Protein AF-A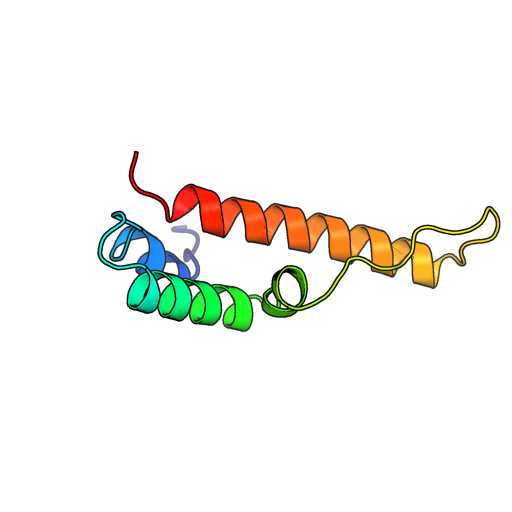0A2Z7CVI5-F1 (afdb_monomer)

Foldseek 3Di:
DPPPDPPLLVLLVVQADPVVCVVVNVVSLCVVCVVVVLNCLVVDDQDDDDDPCQDPVNVVVNVVSVVSNVVSVVSNVVSHDD

Nearest PDB structures (foldseek):
  2q4p-assembly1_B  TM=3.824E-01  e=4.576E-01  Mus musculus
  2oie-assembly1_D  TM=3.953E-01  e=1.209E+00  Mus musculus
  4nsm-assembly1_A  TM=6.350E-01  e=8.443E+00  Streptococcus pyogenes MGAS315

Organism: NCBI:txid472368

Solvent-accessible surface area (backbone atoms only — not comparable to full-atom values): 4961 Å² total; per-residue (Å²): 132,83,76,80,65,60,76,58,58,55,50,35,72,75,45,44,36,73,82,83,44,56,69,65,29,50,53,52,49,50,52,39,29,48,75,71,71,34,43,60,60,78,77,44,79,76,80,81,93,75,63,103,77,68,48,72,68,57,50,52,50,51,50,51,51,53,56,43,37,54,52,48,50,49,52,54,60,68,21,42,62,132

Radius of gyration: 15.39 Å; Cα contacts (8 Å, |Δi|>4): 54; chains: 1; bounding box: 32×35×43 Å

Secondary structure (DSSP, 8-state):
------TTHHHHHHS-B-SS-HHHHHHHHHHHHHHTT-THHHHSPPPP---TT--HHHHHHHHHHHHHHHHHHHHHHHTB--

Sequence (82 aa):
MVSMKNPLAAILDSNRFTGLNYQDWLRNLNLVLASEKLLYTIEKSPPEETPADISREELITLNQWRDDEVKSRCYVMASMSN

Structure (mmCIF, N/CA/C/O backbone):
data_AF-A0A2Z7CVI5-F1
#
_entry.id   AF-A0A2Z7CVI5-F1
#
loop_
_atom_site.group_PDB
_atom_site.id
_atom_site.type_symbol
_atom_site.label_atom_id
_atom_site.label_alt_id
_atom_site.label_comp_id
_atom_site.label_asym_id
_atom_site.label_entity_id
_atom_site.label_seq_id
_atom_site.pdbx_PDB_ins_code
_atom_site.Cartn_x
_atom_site.Cartn_y
_atom_site.Cartn_z
_atom_site.occupancy
_atom_site.B_iso_or_equiv
_atom_site.auth_seq_id
_atom_site.auth_comp_id
_atom_site.auth_asym_id
_atom_site.auth_atom_id
_atom_site.pdbx_PDB_model_num
ATOM 1 N N . MET A 1 1 ? 0.112 -25.189 6.743 1.00 35.16 1 MET A N 1
ATOM 2 C CA . MET A 1 1 ? 1.051 -24.048 6.717 1.00 35.16 1 MET A CA 1
ATOM 3 C C . MET A 1 1 ? 0.223 -22.779 6.739 1.00 35.16 1 MET A C 1
ATOM 5 O O . MET A 1 1 ? -0.452 -22.498 5.758 1.00 35.16 1 MET A O 1
ATOM 9 N N . VAL A 1 2 ? 0.181 -22.069 7.8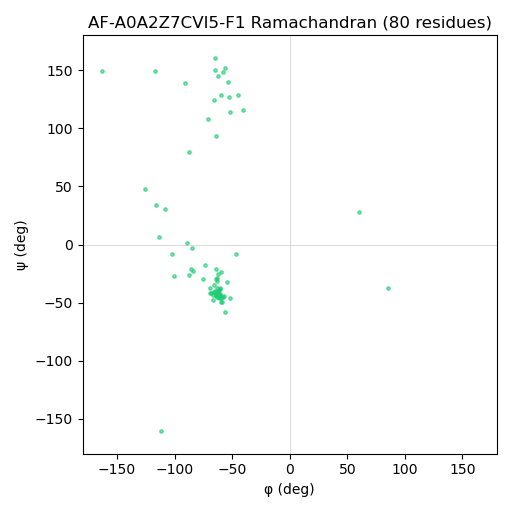67 1.00 36.69 2 VAL A N 1
ATOM 10 C CA . VAL A 1 2 ? -0.402 -20.723 7.890 1.00 36.69 2 VAL A CA 1
ATOM 11 C C . VAL A 1 2 ? 0.588 -19.855 7.129 1.00 36.69 2 VAL A C 1
ATOM 13 O O . VAL A 1 2 ? 1.708 -19.663 7.594 1.00 36.69 2 VAL A O 1
ATOM 16 N N . SER A 1 3 ? 0.222 -19.433 5.916 1.00 43.88 3 SER A N 1
ATOM 17 C CA . SER A 1 3 ? 0.953 -18.381 5.214 1.00 43.88 3 SER A CA 1
ATOM 18 C C . SER A 1 3 ? 1.045 -17.221 6.196 1.00 43.88 3 SER A C 1
ATOM 20 O O . SER A 1 3 ? 0.002 -16.735 6.643 1.00 43.88 3 SER A O 1
ATOM 22 N N . MET A 1 4 ? 2.257 -16.882 6.647 1.00 49.94 4 MET A N 1
ATOM 23 C CA . MET A 1 4 ? 2.445 -15.746 7.538 1.00 49.94 4 MET A CA 1
ATOM 24 C C . MET A 1 4 ? 2.029 -14.521 6.739 1.00 49.94 4 MET A C 1
ATOM 26 O O . MET A 1 4 ? 2.807 -13.979 5.958 1.00 49.94 4 MET A O 1
ATOM 30 N N . LYS A 1 5 ? 0.757 -14.137 6.893 1.00 60.06 5 LYS A N 1
ATOM 31 C CA . LYS A 1 5 ? 0.253 -12.826 6.507 1.00 60.06 5 LYS A CA 1
ATOM 32 C C . LYS A 1 5 ? 1.292 -11.834 7.014 1.00 60.06 5 LYS A C 1
ATOM 34 O O . LYS A 1 5 ? 1.688 -11.961 8.174 1.00 60.06 5 LYS A O 1
ATOM 39 N N . ASN A 1 6 ? 1.765 -10.927 6.155 1.00 68.50 6 ASN A N 1
ATOM 40 C CA . ASN A 1 6 ? 2.666 -9.854 6.567 1.00 68.50 6 ASN A CA 1
ATOM 41 C C . ASN A 1 6 ? 2.157 -9.326 7.925 1.00 68.50 6 ASN A C 1
ATOM 43 O O . ASN A 1 6 ? 1.013 -8.869 7.982 1.00 68.50 6 ASN A O 1
ATOM 47 N N . PRO A 1 7 ? 2.925 -9.455 9.024 1.00 77.56 7 PRO A N 1
ATOM 48 C CA . PRO A 1 7 ? 2.431 -9.122 10.357 1.00 77.56 7 PRO A CA 1
ATOM 49 C C . PRO A 1 7 ? 2.009 -7.652 10.455 1.00 77.56 7 PRO A C 1
ATOM 51 O O . PRO A 1 7 ? 1.145 -7.313 11.259 1.00 77.56 7 PRO A O 1
ATOM 54 N N . LEU A 1 8 ? 2.550 -6.792 9.586 1.00 87.06 8 LEU A N 1
ATOM 55 C CA . LEU A 1 8 ? 2.144 -5.398 9.465 1.00 87.06 8 LEU A CA 1
ATOM 56 C C . LEU A 1 8 ? 0.799 -5.240 8.745 1.00 87.06 8 LEU A C 1
ATOM 58 O O . LEU A 1 8 ? 0.046 -4.335 9.082 1.00 87.06 8 LEU A O 1
ATOM 62 N N . ALA A 1 9 ? 0.423 -6.137 7.828 1.00 84.00 9 ALA A N 1
ATOM 63 C CA . ALA A 1 9 ? -0.878 -6.071 7.157 1.00 84.00 9 ALA A CA 1
ATOM 64 C C . ALA A 1 9 ? -2.056 -6.240 8.138 1.00 84.00 9 ALA A C 1
ATOM 66 O O . ALA A 1 9 ? -3.109 -5.643 7.931 1.00 84.00 9 ALA A O 1
ATOM 67 N N . ALA A 1 10 ? -1.865 -6.965 9.248 1.00 89.62 10 ALA A N 1
ATOM 68 C CA . ALA A 1 10 ? -2.877 -7.094 10.304 1.00 89.62 10 ALA A CA 1
ATOM 69 C C . ALA A 1 10 ? -3.207 -5.757 11.003 1.00 89.62 10 ALA A C 1
ATOM 71 O O . ALA A 1 10 ? -4.284 -5.609 11.590 1.00 89.62 10 ALA A O 1
ATOM 72 N N . ILE A 1 11 ? -2.308 -4.764 10.925 1.00 91.69 11 ILE A N 1
ATOM 73 C CA . ILE A 1 11 ? -2.549 -3.411 11.446 1.00 91.69 11 ILE A CA 1
ATOM 74 C C . ILE A 1 11 ? -3.716 -2.759 10.699 1.00 91.69 11 ILE A C 1
ATOM 76 O O . ILE A 1 11 ? -4.520 -2.079 11.334 1.00 91.69 11 ILE A O 1
ATOM 80 N N . LEU A 1 12 ? -3.847 -2.997 9.389 1.00 92.06 12 LEU A N 1
ATOM 81 C CA . LEU A 1 12 ? -4.922 -2.422 8.573 1.00 92.06 12 LEU A CA 1
ATOM 82 C C . LEU A 1 12 ? -6.289 -3.016 8.915 1.00 92.06 12 LEU A C 1
ATOM 84 O O . LEU A 1 12 ? -7.270 -2.281 8.973 1.00 92.06 12 LEU A O 1
ATOM 88 N N . ASP A 1 13 ? -6.343 -4.316 9.210 1.00 90.12 13 ASP A N 1
ATOM 89 C CA . ASP A 1 13 ? -7.573 -4.982 9.656 1.00 90.12 13 ASP A CA 1
ATOM 90 C C . ASP A 1 13 ? -8.035 -4.462 11.026 1.00 90.12 13 ASP A C 1
ATOM 92 O O . ASP A 1 13 ? -9.233 -4.336 11.278 1.00 90.12 13 ASP A O 1
ATOM 96 N N . SER A 1 14 ? -7.084 -4.129 11.903 1.00 91.38 14 SER A N 1
ATOM 97 C CA . SER A 1 14 ? -7.362 -3.661 13.269 1.00 91.38 14 SER A CA 1
ATOM 98 C C . SER A 1 14 ? -7.649 -2.157 13.346 1.00 91.38 14 SER A C 1
ATOM 100 O O . SER A 1 14 ? -8.285 -1.700 14.290 1.00 91.38 14 SER A O 1
ATOM 102 N N . ASN A 1 15 ? -7.183 -1.382 12.361 1.00 93.62 15 ASN A N 1
ATOM 103 C CA . ASN A 1 15 ? -7.283 0.079 12.318 1.00 93.62 15 ASN A CA 1
ATOM 104 C C . ASN A 1 15 ? -7.936 0.541 11.012 1.00 93.62 15 ASN A C 1
ATOM 106 O O . ASN A 1 15 ? -7.417 1.425 10.323 1.00 93.62 15 ASN A O 1
ATOM 110 N N . ARG A 1 16 ? -9.063 -0.086 10.656 1.00 95.56 16 ARG A N 1
ATOM 111 C CA . ARG A 1 16 ? -9.792 0.238 9.427 1.00 95.56 16 ARG A CA 1
ATOM 112 C C . ARG A 1 16 ? -10.191 1.708 9.395 1.00 95.56 16 ARG A C 1
ATOM 114 O O . ARG A 1 16 ? -10.470 2.317 10.430 1.00 95.56 16 ARG A O 1
ATOM 121 N N . PHE A 1 17 ? -10.255 2.276 8.198 1.00 97.12 17 PHE A N 1
ATOM 122 C CA . PHE A 1 17 ? -10.750 3.629 8.007 1.00 97.12 17 PHE A CA 1
ATOM 123 C C . PHE A 1 17 ? -12.238 3.700 8.357 1.00 97.12 17 PHE A C 1
ATOM 125 O O . PHE A 1 17 ? -13.043 2.953 7.797 1.00 97.12 17 PHE A O 1
ATOM 132 N N . THR A 1 18 ? -12.606 4.594 9.273 1.00 95.50 18 THR A N 1
ATOM 133 C CA . THR A 1 18 ? -13.991 4.823 9.727 1.00 95.50 18 THR A CA 1
ATOM 134 C C . THR A 1 18 ? -14.519 6.205 9.339 1.00 95.50 18 THR A C 1
ATOM 136 O O . THR A 1 18 ? -15.585 6.613 9.790 1.00 95.50 18 THR A O 1
ATOM 139 N N . GLY A 1 19 ? -13.762 6.976 8.554 1.00 92.88 19 GLY A N 1
ATOM 140 C CA . GLY A 1 19 ? -14.048 8.386 8.274 1.00 92.88 19 GLY A CA 1
ATOM 141 C C . GLY A 1 19 ? -13.498 9.340 9.337 1.00 92.88 19 GLY A C 1
ATOM 142 O O . GLY A 1 19 ? -12.975 10.396 8.993 1.00 9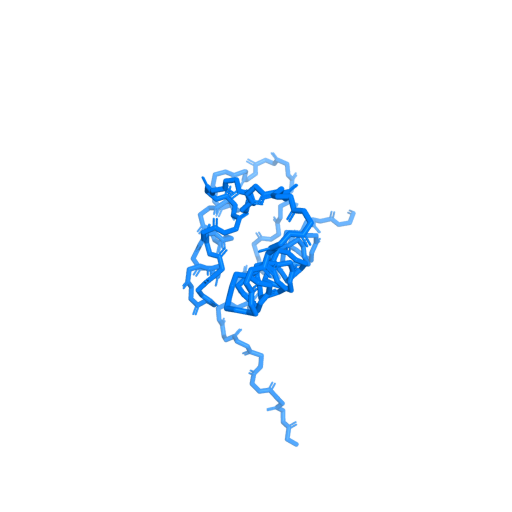2.88 19 GLY A O 1
ATOM 143 N N . LEU A 1 20 ? -13.540 8.959 10.618 1.00 95.94 20 LEU A N 1
ATOM 144 C CA . LEU A 1 20 ? -13.103 9.813 11.733 1.00 95.94 20 LEU A CA 1
ATOM 145 C C . LEU A 1 20 ? -11.596 9.722 12.029 1.00 95.94 20 LEU A C 1
ATOM 147 O O . LEU A 1 20 ? -11.032 10.632 12.628 1.00 95.94 20 LEU A O 1
ATOM 151 N N . ASN A 1 21 ? -10.937 8.640 11.610 1.00 96.06 21 ASN A N 1
ATOM 152 C CA . ASN A 1 21 ? -9.551 8.311 11.963 1.00 96.06 21 ASN A CA 1
ATOM 153 C C . ASN A 1 21 ? -8.556 8.485 10.802 1.00 96.06 21 ASN A C 1
ATOM 155 O O . ASN A 1 21 ? -7.569 7.757 10.730 1.00 96.06 21 ASN A O 1
ATOM 159 N N . TYR A 1 22 ? -8.799 9.427 9.882 1.00 95.31 22 TYR A N 1
ATOM 160 C CA . TYR A 1 22 ? -8.019 9.555 8.641 1.00 95.31 22 TYR A CA 1
ATOM 161 C C . TYR A 1 22 ? -6.499 9.606 8.860 1.00 95.31 22 TYR A C 1
ATOM 163 O O . TYR A 1 22 ? -5.767 8.899 8.176 1.00 95.31 22 TYR A O 1
ATOM 171 N N . GLN A 1 23 ? -6.017 10.405 9.818 1.00 97.00 23 GLN A N 1
ATOM 172 C CA . GLN A 1 23 ? -4.577 10.566 10.059 1.00 97.00 23 GLN A CA 1
ATOM 173 C C . GLN A 1 23 ? -3.922 9.278 10.575 1.00 97.00 23 GLN A C 1
ATOM 175 O O . GLN A 1 23 ? -2.866 8.882 10.083 1.00 97.00 23 GLN A O 1
ATOM 180 N N . ASP A 1 24 ? -4.567 8.592 11.521 1.00 96.06 24 ASP A N 1
ATOM 181 C CA . ASP A 1 24 ? -4.061 7.330 12.069 1.00 96.06 24 ASP A CA 1
ATOM 182 C C . ASP A 1 24 ? -4.121 6.209 11.030 1.00 96.06 24 ASP A C 1
ATOM 184 O O . ASP A 1 24 ? -3.167 5.446 10.871 1.00 96.06 24 ASP A O 1
AT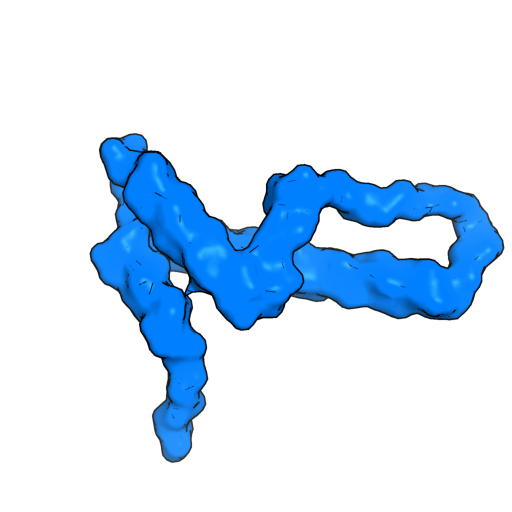OM 188 N N . TRP A 1 25 ? -5.217 6.146 10.272 1.00 96.94 25 TRP A N 1
ATOM 189 C CA . TRP A 1 25 ? -5.369 5.213 9.163 1.00 96.94 25 TRP A CA 1
ATOM 190 C C . TRP A 1 25 ? -4.293 5.430 8.094 1.00 96.94 25 TRP A C 1
ATOM 192 O O . TRP A 1 25 ? -3.609 4.477 7.725 1.00 96.94 25 TRP A O 1
ATOM 202 N N . LEU A 1 26 ? -4.078 6.673 7.650 1.00 96.12 26 LEU A N 1
ATOM 203 C CA . LEU A 1 26 ? -3.070 7.006 6.642 1.00 96.12 26 LEU A CA 1
ATOM 204 C C . LEU A 1 26 ? -1.659 6.664 7.131 1.00 96.12 26 LEU A C 1
ATOM 206 O O . LEU A 1 26 ? -0.862 6.099 6.385 1.00 96.12 26 LEU A O 1
ATOM 210 N N . ARG A 1 27 ? -1.348 6.949 8.401 1.00 96.31 27 ARG A N 1
ATOM 211 C CA . ARG A 1 27 ? -0.067 6.572 9.010 1.00 96.31 27 ARG A CA 1
ATOM 212 C C . ARG A 1 27 ? 0.141 5.057 8.994 1.00 96.31 27 ARG A C 1
ATOM 214 O O . ARG A 1 27 ? 1.223 4.597 8.629 1.00 96.31 27 ARG A O 1
ATOM 221 N N . ASN A 1 28 ? -0.879 4.290 9.372 1.00 96.00 28 ASN A N 1
ATOM 222 C CA . ASN A 1 28 ? -0.827 2.829 9.371 1.00 96.00 28 ASN A CA 1
ATOM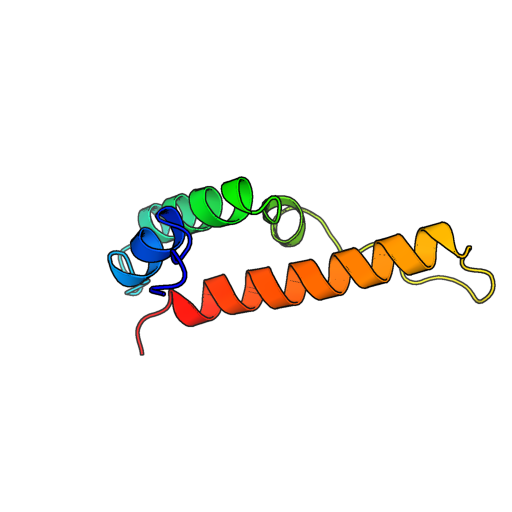 223 C C . ASN A 1 28 ? -0.706 2.262 7.949 1.00 96.00 28 ASN A C 1
ATOM 225 O O . ASN A 1 28 ? 0.098 1.359 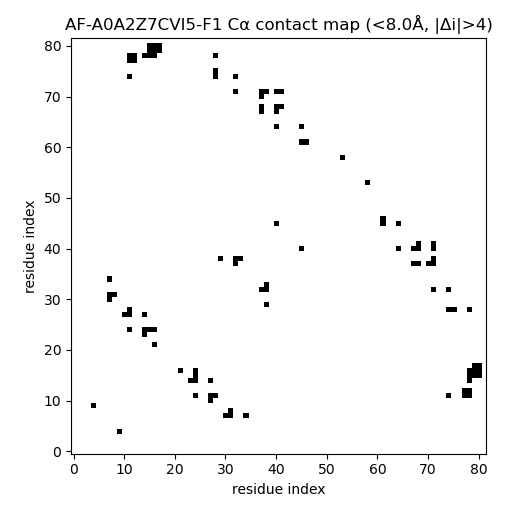7.719 1.00 96.00 28 ASN A O 1
ATOM 229 N N . LEU A 1 29 ? -1.436 2.828 6.987 1.00 95.81 29 LEU A N 1
ATOM 230 C CA . LEU A 1 29 ? -1.327 2.486 5.572 1.00 95.81 29 LEU A CA 1
ATOM 231 C C . LEU A 1 29 ? 0.093 2.728 5.048 1.00 95.81 29 LEU A C 1
ATOM 233 O O . LEU A 1 29 ? 0.694 1.817 4.480 1.00 95.81 29 LEU A O 1
ATOM 237 N N . ASN A 1 30 ? 0.666 3.905 5.305 1.00 95.94 30 ASN A N 1
ATOM 238 C CA . ASN A 1 30 ? 2.021 4.244 4.868 1.00 95.94 30 ASN A CA 1
ATOM 239 C C . ASN A 1 30 ? 3.075 3.305 5.465 1.00 95.94 30 ASN A C 1
ATOM 241 O O . ASN A 1 30 ? 4.010 2.927 4.765 1.00 95.94 30 ASN A O 1
ATOM 245 N N . LEU A 1 31 ? 2.919 2.881 6.726 1.00 95.06 31 LEU A N 1
ATOM 246 C CA . LEU A 1 31 ? 3.811 1.896 7.350 1.00 95.06 31 LEU A CA 1
ATOM 247 C C . LEU A 1 31 ? 3.783 0.550 6.616 1.00 95.06 31 LEU A C 1
ATOM 249 O O . LEU A 1 31 ? 4.839 -0.021 6.332 1.00 95.06 31 LEU A O 1
ATOM 253 N N . VAL A 1 32 ? 2.590 0.052 6.278 1.00 94.94 32 VAL A N 1
ATOM 254 C CA . VAL A 1 32 ? 2.444 -1.214 5.548 1.00 94.94 32 VAL A CA 1
ATOM 255 C C . VAL A 1 32 ? 2.993 -1.092 4.129 1.00 94.94 32 VAL A C 1
ATOM 257 O O . VAL A 1 32 ? 3.812 -1.920 3.728 1.00 94.94 32 VAL A O 1
ATOM 260 N N . LEU A 1 33 ? 2.634 -0.036 3.395 1.00 95.50 33 LEU A N 1
ATOM 261 C CA . LEU A 1 33 ? 3.131 0.188 2.036 1.00 95.50 33 LEU A CA 1
ATOM 262 C C . LEU A 1 33 ? 4.653 0.371 2.004 1.00 95.50 33 LEU A C 1
ATOM 264 O O . LEU A 1 33 ? 5.312 -0.195 1.137 1.00 95.50 33 LEU A O 1
ATOM 268 N N . ALA A 1 34 ? 5.242 1.086 2.965 1.00 95.12 34 ALA A N 1
ATOM 269 C CA . ALA A 1 34 ? 6.694 1.218 3.072 1.00 95.12 34 ALA A CA 1
ATOM 270 C C . ALA A 1 34 ? 7.379 -0.135 3.325 1.00 95.12 34 ALA A C 1
ATOM 272 O O . ALA A 1 34 ? 8.400 -0.428 2.703 1.00 95.12 34 ALA A O 1
ATOM 273 N N . SER A 1 35 ? 6.797 -0.987 4.179 1.00 93.81 35 SER A N 1
ATOM 274 C CA . SER A 1 35 ? 7.332 -2.331 4.449 1.00 93.81 35 SER A CA 1
ATOM 275 C C . SER A 1 35 ? 7.327 -3.244 3.219 1.00 93.81 35 SER A C 1
ATOM 277 O O . SER A 1 35 ? 8.221 -4.070 3.052 1.00 93.81 35 SER A O 1
ATOM 279 N N . GLU A 1 36 ? 6.355 -3.046 2.331 1.00 93.50 36 GLU A N 1
ATOM 280 C CA . GLU A 1 36 ? 6.198 -3.776 1.071 1.00 93.50 36 GLU A CA 1
ATOM 281 C C . GLU A 1 36 ? 6.946 -3.107 -0.096 1.00 93.50 36 GLU A C 1
ATOM 283 O O . GLU A 1 36 ? 6.899 -3.610 -1.213 1.00 93.50 36 GLU A O 1
ATOM 288 N N . LYS A 1 37 ? 7.656 -1.992 0.151 1.00 95.00 37 LYS A N 1
ATOM 289 C CA . LYS A 1 37 ? 8.311 -1.145 -0.865 1.00 95.00 37 LYS A CA 1
ATOM 290 C C . LYS A 1 37 ? 7.350 -0.548 -1.899 1.00 95.00 37 LYS A C 1
ATOM 292 O O . LYS A 1 37 ? 7.764 -0.238 -3.005 1.00 95.00 37 LYS A O 1
ATOM 297 N N . LEU A 1 38 ? 6.096 -0.334 -1.520 1.00 96.06 38 LEU A N 1
ATOM 298 C CA . LEU A 1 38 ? 5.024 0.174 -2.376 1.00 96.06 38 LEU A CA 1
ATOM 299 C C . LEU A 1 38 ? 4.706 1.658 -2.157 1.00 96.06 38 LEU A C 1
ATOM 301 O O . LEU A 1 38 ? 3.946 2.237 -2.921 1.00 96.06 38 LEU A O 1
ATOM 305 N N . LEU A 1 39 ? 5.276 2.303 -1.131 1.00 95.56 39 LEU A N 1
ATOM 306 C CA . LEU A 1 39 ? 4.960 3.703 -0.795 1.00 95.56 39 LEU A CA 1
ATOM 307 C C . LEU A 1 39 ? 5.149 4.662 -1.986 1.00 95.56 39 LEU A C 1
ATOM 309 O O . LEU A 1 39 ? 4.399 5.617 -2.166 1.00 95.56 39 LEU A O 1
ATOM 313 N N . TYR A 1 40 ? 6.107 4.366 -2.860 1.00 95.00 40 TYR A N 1
ATOM 314 C CA . TYR A 1 40 ? 6.365 5.181 -4.040 1.00 95.00 40 TYR A CA 1
ATOM 315 C C . TYR A 1 40 ? 5.179 5.234 -5.019 1.00 95.00 40 TYR A C 1
ATOM 317 O O . TYR A 1 40 ? 5.069 6.214 -5.748 1.00 95.00 40 TYR A O 1
ATOM 325 N N . THR A 1 41 ? 4.292 4.230 -5.041 1.00 94.44 41 THR A N 1
ATOM 326 C CA . THR A 1 41 ? 3.145 4.198 -5.966 1.00 94.44 41 THR A CA 1
ATOM 327 C C . THR A 1 41 ? 2.049 5.185 -5.571 1.00 94.44 41 THR A C 1
ATOM 329 O O . THR A 1 41 ? 1.169 5.459 -6.377 1.00 94.44 41 THR A O 1
ATOM 332 N N . ILE A 1 42 ? 2.053 5.671 -4.323 1.00 90.06 42 ILE A N 1
ATOM 333 C CA . ILE A 1 42 ? 1.103 6.690 -3.849 1.00 90.06 42 ILE A CA 1
ATOM 334 C C . ILE A 1 42 ? 1.719 8.094 -3.831 1.00 90.06 42 ILE A C 1
ATOM 336 O O . ILE A 1 42 ? 0.998 9.079 -3.948 1.00 90.06 42 ILE A O 1
ATOM 340 N N . GLU A 1 43 ? 3.043 8.197 -3.680 1.00 91.31 43 GLU A N 1
ATOM 341 C CA . GLU A 1 43 ? 3.761 9.478 -3.621 1.00 91.31 43 GLU A CA 1
ATOM 342 C C . GLU A 1 43 ? 4.154 10.009 -5.001 1.00 91.31 43 GLU A C 1
ATOM 344 O O . GLU A 1 43 ? 4.359 11.213 -5.167 1.00 91.31 43 GLU A O 1
ATOM 349 N N . LYS A 1 44 ? 4.313 9.118 -5.984 1.00 91.81 44 LYS A N 1
ATOM 350 C CA . LYS A 1 44 ? 4.817 9.456 -7.315 1.00 91.81 44 LYS A CA 1
ATOM 351 C C . LYS A 1 44 ? 3.771 9.184 -8.380 1.00 91.81 44 LYS A C 1
ATOM 353 O O . LYS A 1 44 ? 2.996 8.236 -8.285 1.00 91.81 44 LYS A O 1
ATOM 358 N N . SER A 1 45 ? 3.825 9.981 -9.438 1.00 85.50 45 SER A N 1
ATOM 359 C CA . SER A 1 45 ? 3.099 9.691 -10.669 1.00 85.50 45 SER A CA 1
ATOM 360 C C . SER A 1 45 ? 3.637 8.414 -11.328 1.00 85.50 45 SER A C 1
ATOM 362 O O . SER A 1 45 ? 4.831 8.113 -11.186 1.00 85.50 45 SER A O 1
ATOM 364 N N . PRO A 1 46 ? 2.790 7.673 -12.062 1.00 81.81 46 PRO A N 1
ATOM 365 C CA . PRO A 1 46 ? 3.257 6.589 -12.915 1.00 81.81 46 PRO A CA 1
ATOM 366 C C . PRO A 1 46 ? 4.298 7.100 -13.927 1.00 81.81 46 PRO A C 1
ATOM 368 O O . PRO A 1 46 ? 4.264 8.282 -14.288 1.00 81.81 46 PRO A O 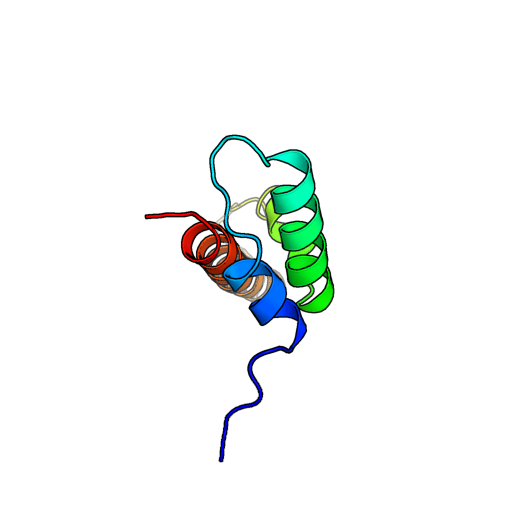1
ATOM 371 N N . PRO A 1 47 ? 5.225 6.237 -14.383 1.00 82.06 47 PRO A N 1
ATOM 372 C CA . PRO A 1 47 ? 6.136 6.571 -15.471 1.00 82.06 47 PRO A CA 1
ATOM 373 C C . PRO A 1 47 ? 5.341 7.053 -16.691 1.00 82.06 47 PRO A C 1
ATOM 375 O O . PRO A 1 47 ? 4.281 6.498 -16.984 1.00 82.06 47 PRO A O 1
ATOM 378 N N . GLU A 1 48 ? 5.831 8.079 -17.394 1.00 78.81 48 GLU A N 1
ATOM 379 C CA . GLU A 1 48 ? 5.170 8.554 -18.613 1.00 78.81 48 GLU A CA 1
ATOM 380 C C . GLU A 1 48 ? 5.098 7.434 -19.657 1.00 78.81 48 GLU A C 1
ATOM 382 O O . GLU A 1 48 ? 6.095 6.795 -19.993 1.00 78.81 48 GLU A O 1
ATOM 387 N N . GLU A 1 49 ? 3.901 7.206 -20.190 1.00 68.12 49 GLU A N 1
ATOM 388 C CA . GLU A 1 49 ? 3.668 6.231 -21.250 1.00 68.12 49 GLU A CA 1
ATOM 389 C C . GLU A 1 49 ? 3.893 6.888 -22.623 1.00 68.12 49 GLU A C 1
ATOM 391 O O . GLU A 1 49 ? 2.930 7.268 -23.282 1.00 68.12 49 GLU A O 1
ATOM 396 N N . THR A 1 50 ? 5.144 7.053 -23.081 1.00 69.62 50 THR A N 1
ATOM 397 C CA . THR A 1 50 ? 5.423 7.547 -24.455 1.00 69.62 50 THR A CA 1
ATOM 398 C C . THR A 1 50 ? 6.857 7.278 -24.938 1.00 69.62 50 THR A C 1
ATOM 400 O O . THR A 1 50 ? 7.765 7.416 -24.123 1.00 69.62 50 THR A O 1
ATOM 403 N N . PRO A 1 51 ? 7.131 7.080 -26.255 1.00 63.56 51 PRO A N 1
ATOM 404 C CA . PRO A 1 51 ? 6.306 6.634 -27.389 1.00 63.56 51 PRO A CA 1
ATOM 405 C C . PRO A 1 51 ? 6.751 5.230 -27.898 1.00 63.56 51 PRO A C 1
ATOM 407 O O . PRO A 1 51 ? 7.388 4.486 -27.164 1.00 63.56 51 PRO A O 1
ATOM 410 N N . ALA A 1 52 ? 6.395 4.863 -29.140 1.00 66.62 52 ALA A N 1
ATOM 411 C CA . ALA A 1 52 ? 6.484 3.539 -29.796 1.00 66.62 52 ALA A CA 1
ATOM 412 C C . ALA A 1 52 ? 7.802 2.725 -29.687 1.00 66.62 52 ALA A C 1
ATOM 414 O O . ALA A 1 52 ? 7.796 1.553 -30.057 1.00 66.62 52 ALA A O 1
ATOM 415 N N . ASP A 1 53 ? 8.876 3.308 -29.151 1.00 73.06 53 ASP A N 1
ATOM 416 C CA . ASP A 1 53 ? 10.210 2.713 -28.991 1.00 73.06 53 ASP A CA 1
ATOM 417 C C . ASP A 1 53 ? 10.624 2.571 -27.511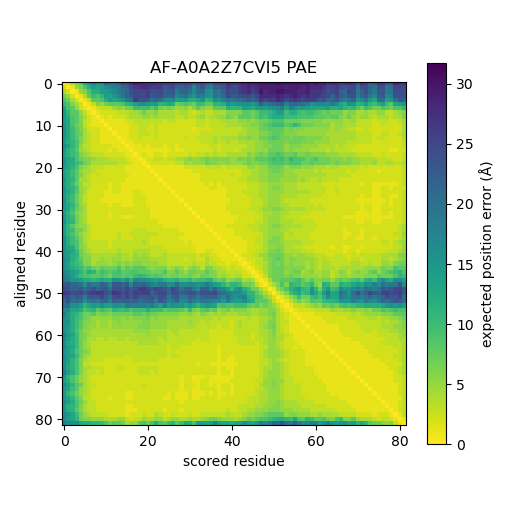 1.00 73.06 53 ASP A C 1
ATOM 419 O O . ASP A 1 53 ? 11.798 2.715 -27.170 1.00 73.06 53 ASP A O 1
ATOM 423 N N . ILE A 1 54 ? 9.670 2.297 -26.611 1.00 83.25 54 ILE A N 1
ATOM 424 C CA . ILE A 1 54 ? 9.985 1.962 -25.213 1.00 83.25 54 ILE A CA 1
ATOM 425 C C . ILE A 1 54 ? 11.012 0.820 -25.165 1.00 83.25 54 ILE A C 1
ATOM 427 O O . ILE A 1 54 ? 10.824 -0.239 -25.777 1.00 83.25 54 ILE A O 1
ATOM 431 N N . SER A 1 55 ? 12.112 1.024 -24.439 1.00 88.06 55 SER A N 1
ATOM 432 C CA . SER A 1 55 ? 13.107 -0.032 -24.251 1.00 88.06 55 SER A CA 1
ATOM 433 C C . SER A 1 55 ? 12.517 -1.195 -23.450 1.00 88.06 55 SER A C 1
ATOM 435 O O . SER A 1 55 ? 11.521 -1.067 -22.729 1.00 88.06 55 SER A O 1
ATOM 437 N N . ARG A 1 56 ? 13.140 -2.374 -23.539 1.00 89.12 56 ARG A N 1
ATOM 438 C CA . ARG A 1 56 ? 12.688 -3.543 -22.771 1.00 89.12 56 ARG A CA 1
ATOM 439 C C . ARG A 1 56 ? 12.751 -3.268 -21.266 1.00 89.12 56 ARG A C 1
ATOM 441 O O . ARG A 1 56 ? 11.872 -3.701 -20.525 1.00 89.12 56 ARG A O 1
ATOM 448 N N . GLU A 1 57 ? 13.777 -2.557 -20.826 1.00 89.38 57 GLU A N 1
ATOM 449 C CA . GLU A 1 57 ? 14.039 -2.216 -19.431 1.00 89.38 57 GLU A CA 1
ATOM 450 C C . GLU A 1 57 ? 12.989 -1.237 -18.883 1.00 89.38 57 GLU A C 1
ATOM 452 O O . GLU A 1 57 ? 12.475 -1.425 -17.775 1.00 89.38 57 GLU A O 1
ATOM 457 N N . GLU A 1 58 ? 12.605 -0.235 -19.676 1.00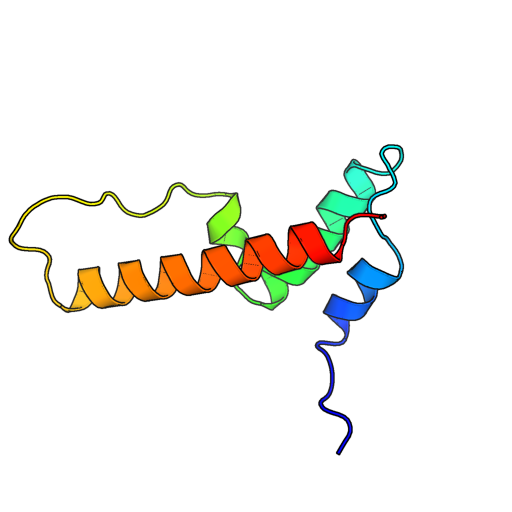 87.94 58 GLU A N 1
ATOM 458 C CA . GLU A 1 58 ? 11.513 0.686 -19.340 1.00 87.94 58 GLU A CA 1
ATOM 459 C C . GLU A 1 58 ? 10.167 -0.040 -19.290 1.00 87.94 58 GLU A C 1
ATOM 461 O O . GLU A 1 58 ? 9.396 0.170 -18.355 1.00 87.94 58 GLU A O 1
ATOM 466 N N . LEU A 1 59 ? 9.904 -0.960 -20.226 1.00 88.75 59 LEU A N 1
ATOM 467 C CA . LEU A 1 59 ? 8.677 -1.758 -20.226 1.00 88.75 59 LEU A CA 1
ATOM 468 C C . LEU A 1 59 ? 8.572 -2.659 -18.986 1.00 88.75 59 LEU A C 1
ATOM 470 O O . LEU A 1 59 ? 7.499 -2.773 -18.393 1.00 88.75 59 LEU A O 1
ATOM 474 N N . ILE A 1 60 ? 9.675 -3.287 -18.567 1.00 91.25 60 ILE A N 1
ATOM 475 C CA . ILE A 1 60 ? 9.726 -4.074 -17.323 1.00 91.25 60 ILE A CA 1
ATOM 476 C C . ILE A 1 60 ? 9.423 -3.179 -16.119 1.00 91.25 60 ILE A C 1
ATOM 478 O O . ILE A 1 60 ? 8.619 -3.550 -15.266 1.00 91.25 60 ILE A O 1
ATOM 482 N N . THR A 1 61 ? 10.026 -1.990 -16.072 1.00 90.00 61 THR A N 1
ATOM 483 C CA . THR A 1 61 ? 9.814 -1.023 -14.987 1.00 90.00 61 THR A CA 1
ATOM 484 C C . THR A 1 61 ? 8.358 -0.556 -14.925 1.00 90.00 61 THR A C 1
ATOM 486 O O . THR A 1 61 ? 7.776 -0.510 -13.843 1.00 90.00 61 THR A O 1
ATOM 489 N N . LEU A 1 62 ? 7.743 -0.264 -16.075 1.00 90.06 62 LEU A N 1
ATOM 490 C CA . LEU A 1 62 ? 6.341 0.139 -16.162 1.00 90.06 62 LEU A CA 1
ATOM 491 C C . LEU A 1 62 ? 5.396 -0.980 -15.707 1.00 90.06 62 LEU A C 1
ATOM 493 O O . LEU A 1 62 ? 4.464 -0.724 -14.947 1.00 90.06 62 LEU A O 1
ATOM 497 N N . ASN A 1 63 ? 5.638 -2.220 -16.135 1.00 91.94 63 ASN A N 1
ATOM 498 C CA . ASN A 1 63 ? 4.827 -3.361 -15.707 1.00 91.94 63 ASN A CA 1
ATOM 499 C C . ASN A 1 63 ? 4.948 -3.603 -14.198 1.00 91.94 63 ASN A C 1
ATOM 501 O O . ASN A 1 63 ? 3.929 -3.764 -13.534 1.00 91.94 63 ASN A O 1
ATOM 505 N N . GLN A 1 64 ? 6.164 -3.537 -13.644 1.00 94.12 64 GLN A N 1
ATOM 506 C CA . GLN A 1 64 ? 6.369 -3.654 -12.199 1.00 94.12 64 GLN A CA 1
ATOM 507 C C . GLN A 1 64 ? 5.637 -2.547 -11.435 1.00 94.12 64 GLN A C 1
ATOM 509 O O . GLN A 1 64 ? 4.984 -2.828 -10.434 1.00 94.12 64 GLN A O 1
ATOM 514 N N . TRP A 1 65 ? 5.709 -1.302 -11.918 1.00 94.25 65 TRP A N 1
ATOM 515 C CA . TRP A 1 65 ? 4.976 -0.193 -11.313 1.00 94.25 65 TRP A CA 1
ATOM 516 C C . TRP A 1 65 ? 3.469 -0.479 -11.301 1.00 94.25 65 TRP A C 1
ATOM 518 O O . TRP A 1 65 ? 2.821 -0.281 -10.277 1.00 94.25 65 TRP A O 1
ATOM 528 N N . ARG A 1 66 ? 2.905 -0.971 -12.416 1.00 92.81 66 ARG A N 1
ATOM 529 C CA . ARG A 1 66 ? 1.467 -1.282 -12.533 1.00 92.81 66 ARG A CA 1
ATOM 530 C C . ARG A 1 66 ? 1.041 -2.378 -11.559 1.00 92.81 66 ARG A C 1
ATOM 532 O O . ARG A 1 66 ? 0.012 -2.237 -10.899 1.00 92.81 66 ARG A O 1
ATOM 539 N N . ASP A 1 67 ? 1.836 -3.434 -11.432 1.00 96.19 67 ASP A N 1
ATOM 540 C CA . ASP A 1 67 ? 1.572 -4.514 -10.477 1.00 96.19 67 ASP A CA 1
ATOM 541 C C . ASP A 1 67 ? 1.619 -4.006 -9.026 1.00 96.19 67 ASP A C 1
ATOM 543 O O . ASP A 1 67 ? 0.738 -4.313 -8.212 1.00 96.19 67 ASP A O 1
ATOM 547 N N . ASP A 1 68 ? 2.612 -3.173 -8.714 1.00 96.44 68 ASP A N 1
ATOM 548 C CA . ASP A 1 68 ? 2.771 -2.555 -7.400 1.00 96.44 68 ASP A CA 1
ATOM 549 C C . ASP A 1 68 ? 1.614 -1.593 -7.081 1.00 96.44 68 ASP A C 1
ATOM 551 O O . ASP A 1 68 ? 1.089 -1.603 -5.965 1.00 96.44 68 ASP A O 1
ATOM 555 N N . GLU A 1 69 ? 1.150 -0.806 -8.054 1.00 95.31 69 GLU A N 1
ATOM 556 C CA . GLU A 1 69 ? 0.004 0.091 -7.888 1.00 95.31 69 GLU A CA 1
ATOM 557 C C . GLU A 1 69 ? -1.283 -0.683 -7.597 1.00 95.31 69 GLU A C 1
ATOM 559 O O . GLU A 1 69 ? -2.025 -0.329 -6.674 1.00 95.31 69 GLU A O 1
ATOM 564 N N . VAL A 1 70 ? -1.547 -1.761 -8.341 1.00 96.06 70 VAL A N 1
ATOM 565 C CA . VAL A 1 70 ? -2.699 -2.636 -8.084 1.00 96.06 70 VAL A CA 1
ATOM 566 C C . VAL A 1 70 ? -2.639 -3.167 -6.653 1.00 96.06 70 VAL A C 1
ATOM 568 O O . VAL A 1 70 ? -3.638 -3.119 -5.930 1.00 96.06 70 VAL A O 1
ATOM 571 N N . LYS A 1 71 ? -1.461 -3.607 -6.201 1.00 95.56 71 LYS A N 1
ATOM 572 C CA . LYS A 1 71 ? -1.267 -4.090 -4.832 1.00 95.56 71 LYS A CA 1
ATOM 573 C C . LYS A 1 71 ? -1.505 -2.989 -3.790 1.00 95.56 71 LYS A C 1
ATOM 575 O O . LYS A 1 71 ? -2.207 -3.235 -2.807 1.00 95.56 71 LYS A O 1
ATOM 580 N N . SER A 1 72 ? -1.015 -1.771 -4.015 1.00 95.44 72 SER A N 1
ATOM 581 C CA . SER A 1 72 ? -1.283 -0.609 -3.153 1.00 95.44 72 SER A CA 1
ATOM 582 C C . SER A 1 72 ? -2.770 -0.275 -3.062 1.00 95.44 72 SER A C 1
ATOM 584 O O . SER A 1 72 ? -3.298 -0.084 -1.965 1.00 95.44 72 SER A O 1
ATOM 586 N N . ARG A 1 73 ? -3.480 -0.268 -4.196 1.00 94.88 73 ARG A N 1
ATOM 587 C CA . ARG A 1 73 ? -4.934 -0.045 -4.242 1.00 94.88 73 ARG A CA 1
ATOM 588 C C . ARG A 1 73 ? -5.690 -1.127 -3.471 1.00 94.88 73 ARG A C 1
ATOM 590 O O . ARG A 1 73 ? -6.630 -0.806 -2.746 1.00 94.88 73 ARG A O 1
ATOM 597 N N . CYS A 1 74 ? -5.259 -2.386 -3.561 1.00 94.81 74 CYS A N 1
ATOM 598 C CA . CYS A 1 74 ? -5.821 -3.476 -2.763 1.00 94.81 74 CYS A CA 1
ATOM 599 C C . CYS A 1 74 ? -5.652 -3.241 -1.256 1.00 94.81 74 CYS A C 1
ATOM 601 O O . CYS A 1 74 ? -6.613 -3.441 -0.517 1.00 94.81 74 CYS A O 1
ATOM 603 N N . TYR A 1 75 ? -4.487 -2.770 -0.793 1.00 94.38 75 TYR A N 1
ATOM 604 C CA . TYR A 1 75 ? -4.300 -2.409 0.620 1.00 94.38 75 TYR A CA 1
ATOM 605 C C . TYR A 1 75 ? -5.232 -1.281 1.061 1.00 94.38 75 TYR A C 1
ATOM 607 O O . TYR A 1 75 ? -5.853 -1.392 2.119 1.00 94.38 75 TYR A O 1
ATOM 615 N N . VAL A 1 76 ? -5.375 -0.230 0.244 1.00 94.69 76 VAL A N 1
ATOM 616 C CA . VAL A 1 76 ? -6.308 0.873 0.519 1.00 94.69 76 VAL A CA 1
ATOM 617 C C . VAL A 1 76 ? -7.719 0.322 0.692 1.00 94.69 76 VAL A C 1
ATOM 619 O O . VAL A 1 76 ? -8.283 0.456 1.774 1.00 94.69 76 VAL A O 1
ATOM 622 N N . MET A 1 77 ? -8.254 -0.375 -0.315 1.00 94.25 77 MET A N 1
ATOM 623 C CA . MET A 1 77 ? -9.626 -0.896 -0.286 1.00 94.25 77 MET A CA 1
ATOM 624 C C . MET A 1 77 ? -9.856 -1.890 0.859 1.00 94.25 77 MET A C 1
ATOM 626 O O . MET A 1 77 ? -10.865 -1.803 1.553 1.00 94.25 77 MET A O 1
ATOM 630 N N . ALA A 1 78 ? -8.913 -2.805 1.105 1.00 92.75 78 ALA A N 1
ATOM 631 C CA . ALA A 1 78 ? -9.032 -3.790 2.180 1.00 92.75 78 ALA A CA 1
ATOM 632 C C . ALA A 1 78 ? -9.049 -3.143 3.574 1.00 92.75 78 ALA A C 1
ATOM 634 O O . ALA A 1 78 ? -9.684 -3.672 4.487 1.00 92.75 78 ALA A O 1
ATOM 635 N N . SER A 1 79 ? -8.385 -1.995 3.729 1.00 93.88 79 SER A N 1
ATOM 636 C CA . SER A 1 79 ? -8.295 -1.251 4.987 1.00 93.88 79 SER A CA 1
ATOM 637 C C . SER A 1 79 ? -9.474 -0.306 5.252 1.00 93.88 79 SER A C 1
ATOM 639 O O . SER A 1 79 ? -9.515 0.325 6.304 1.00 93.88 79 SER A O 1
ATOM 641 N N . MET A 1 80 ? -10.436 -0.177 4.336 1.00 94.69 80 MET A N 1
ATOM 642 C CA . MET A 1 80 ? -11.610 0.686 4.517 1.00 94.69 80 MET A CA 1
ATOM 643 C C . MET A 1 80 ? -12.764 -0.075 5.156 1.00 94.69 80 MET A C 1
ATOM 645 O O . MET A 1 80 ? -13.010 -1.211 4.780 1.00 94.69 80 MET A O 1
ATOM 649 N N . SER A 1 81 ? -13.502 0.514 6.100 1.00 88.94 81 SER A N 1
ATOM 650 C CA . SER A 1 81 ? -14.728 -0.116 6.625 1.00 88.94 81 SER A CA 1
ATOM 651 C C . SER A 1 81 ? -15.783 -0.296 5.524 1.00 88.94 81 SER A C 1
ATOM 653 O O . SER A 1 81 ? -15.853 0.529 4.616 1.00 88.94 81 SER A O 1
ATOM 655 N N . ASN A 1 82 ? -16.552 -1.390 5.602 1.00 77.38 82 ASN A N 1
ATOM 656 C CA . ASN A 1 82 ? -17.687 -1.649 4.705 1.00 77.38 82 ASN A CA 1
ATOM 657 C C . ASN A 1 82 ? -18.876 -0.742 5.024 1.00 77.38 82 ASN A C 1
ATOM 659 O O . ASN A 1 82 ? -19.041 -0.411 6.222 1.00 77.38 82 ASN A O 1
#

pLDDT: mean 87.6, std 13.44, range [35.16, 97.12]

Mean predicted aligned error: 5.93 Å